Protein AF-A0A534VH77-F1 (afdb_monomer)

Secondary structure (DSSP, 8-state):
---------------------PPP----SS-------S--EE--SS-------HHHHHHHHHHSPPPGGGTTTHHHHHHHGGGTTT--GGGHHHHSEE--TT--TT-EEEEEPPTT-TT-EEEEETTT--EEEE-SSHHHHHHHH-

Nearest PDB structures (foldseek):
  7riz-assembly1_A  TM=5.922E-01  e=7.279E+00  Rhodopseudomonas palustris CGA009

Radius of gyration: 24.18 Å; Cα contacts (8 Å, |Δi|>4): 182; chains: 1; bounding box: 84×47×40 Å

Mean predicted aligned error: 11.04 Å

pLDDT: mean 82.75, std 19.78, range [36.0, 98.25]

Foldseek 3Di:
DDDDDDDDDDDPDPPPPPPDPDPDPPDQPDDDDDDWDPFDWAADLAAPDDDDDPVQVVVCVVPVDHPCRGHLLNCLNVVCVVCVVPDDPVCSVSRTPGPTQPDQRQPWDDWDQDPPANQKIWTARNRGRDTRIDHPDPVRRVVSVD

Sequence (146 aa):
MHRGRGVSFLAAAAASSALALAPAACAASFPIRAPTFGTFRSVLAQGEGQSVNAADLAAYEASGQPPNTFVSQQPLYVGIMPHASTLRPPDLKRYYKNTNFGFMPGGVGSVKSPPGRPDAQIVRDARFGMAHIYGPNRADLMYAAG

Solvent-accessible surface area (backbone atoms only — not comparable to full-atom values): 9333 Å² total; per-residue (Å²): 142,86,84,86,85,89,84,86,80,87,76,86,76,81,78,80,77,78,78,77,78,71,79,76,80,76,70,78,91,65,88,86,85,71,92,78,78,81,85,46,61,47,68,47,74,33,33,62,50,74,93,77,52,74,66,55,49,52,48,21,76,75,66,75,48,70,65,61,40,43,48,57,27,24,67,28,46,61,62,40,62,90,37,65,94,73,66,48,81,82,51,46,70,74,38,24,48,62,54,40,90,92,53,52,84,54,37,86,54,45,77,43,54,46,89,100,31,79,79,17,38,40,33,26,21,53,60,48,45,51,77,48,70,42,39,90,45,72,69,45,31,54,60,57,70,107

Structure (mmCIF, N/CA/C/O backbone):
data_AF-A0A534VH77-F1
#
_entry.id   AF-A0A534VH77-F1
#
loop_
_atom_site.group_PDB
_atom_site.id
_atom_site.type_symbol
_atom_site.label_atom_id
_atom_site.label_alt_id
_atom_site.label_comp_id
_atom_site.label_asym_id
_atom_site.label_entity_id
_atom_site.label_seq_id
_atom_site.pdbx_PDB_ins_code
_atom_site.Cartn_x
_atom_site.Cartn_y
_atom_site.Cartn_z
_atom_site.occupancy
_atom_site.B_iso_or_equiv
_atom_site.auth_seq_id
_atom_site.auth_comp_id
_atom_site.auth_asym_id
_atom_site.auth_atom_id
_atom_site.pdbx_PDB_model_num
ATOM 1 N N . MET A 1 1 ? -67.438 4.276 -23.223 1.00 44.62 1 MET A N 1
ATOM 2 C CA . MET A 1 1 ? -66.422 4.887 -24.107 1.00 44.62 1 MET A CA 1
ATOM 3 C C . MET A 1 1 ? -66.730 6.375 -24.252 1.00 44.62 1 MET A C 1
ATOM 5 O O . MET A 1 1 ? -67.639 6.701 -24.993 1.00 44.62 1 MET A O 1
ATOM 9 N N . HIS A 1 2 ? -66.048 7.263 -23.521 1.00 36.50 2 HIS A N 1
ATOM 10 C CA . HIS A 1 2 ? -65.721 8.627 -23.968 1.00 36.50 2 HIS A CA 1
ATOM 11 C C . HIS A 1 2 ? -64.748 9.283 -22.980 1.00 36.50 2 HIS A C 1
ATOM 13 O O . HIS A 1 2 ? -64.787 9.043 -21.779 1.00 36.50 2 HIS A O 1
ATOM 19 N N . ARG A 1 3 ? -63.811 10.028 -23.557 1.00 39.97 3 ARG A N 1
ATOM 20 C CA . ARG A 1 3 ? -62.565 10.543 -22.993 1.00 39.97 3 ARG A CA 1
ATOM 21 C C . ARG A 1 3 ? -62.759 11.897 -22.290 1.00 39.97 3 ARG A C 1
ATOM 23 O O . ARG A 1 3 ? -63.366 12.775 -22.886 1.00 39.97 3 ARG A O 1
ATOM 30 N N . GLY A 1 4 ? -62.043 12.108 -21.182 1.00 36.00 4 GLY A N 1
ATOM 31 C CA . GLY A 1 4 ? -60.997 13.141 -21.127 1.00 36.00 4 GLY A CA 1
ATOM 32 C C . GLY A 1 4 ? -61.234 14.437 -20.331 1.00 36.00 4 GLY A C 1
ATOM 33 O O . GLY A 1 4 ? -62.271 15.072 -20.461 1.00 36.00 4 GLY A O 1
ATOM 34 N N . ARG A 1 5 ? -60.119 14.869 -19.702 1.00 46.94 5 ARG A N 1
ATOM 35 C CA . ARG A 1 5 ? -59.715 16.222 -19.234 1.00 46.94 5 ARG A CA 1
ATOM 36 C C . ARG A 1 5 ? -60.235 16.598 -17.835 1.00 46.94 5 ARG A C 1
ATOM 38 O O . ARG A 1 5 ? -61.429 16.712 -17.645 1.00 46.94 5 ARG A O 1
ATOM 45 N N . GLY A 1 6 ? -59.431 16.777 -16.785 1.00 41.72 6 GLY A N 1
ATOM 46 C CA . GLY A 1 6 ? -58.034 17.209 -16.683 1.00 41.72 6 GLY A CA 1
ATOM 47 C C . GLY A 1 6 ? -58.002 18.646 -16.155 1.00 41.72 6 GLY A C 1
ATOM 48 O O . GLY A 1 6 ? -58.140 19.570 -16.948 1.00 41.72 6 GLY A O 1
ATOM 49 N N . VAL A 1 7 ? -57.837 18.830 -14.840 1.00 46.41 7 VAL A N 1
ATOM 50 C CA . VAL A 1 7 ? -57.496 20.128 -14.236 1.00 46.41 7 VAL A CA 1
ATOM 51 C C . VAL A 1 7 ? -56.199 19.951 -13.460 1.00 46.41 7 VAL A C 1
ATOM 53 O O . VAL A 1 7 ? -56.111 19.185 -12.503 1.00 46.41 7 VAL A O 1
ATOM 56 N N . SER A 1 8 ? -55.179 20.620 -13.976 1.00 41.16 8 SER A N 1
ATOM 57 C CA . SER A 1 8 ? -53.788 20.581 -13.558 1.00 41.16 8 SER A CA 1
ATOM 58 C C . SER A 1 8 ? -53.575 21.406 -12.288 1.00 41.16 8 SER A C 1
ATOM 60 O O . SER A 1 8 ? -53.767 22.618 -12.314 1.00 41.16 8 SER A O 1
ATOM 62 N N . PHE A 1 9 ? -53.102 20.784 -11.207 1.00 41.31 9 PHE A N 1
ATOM 63 C CA . PHE A 1 9 ? -52.394 21.506 -10.148 1.00 41.31 9 PHE A CA 1
ATOM 64 C C . PHE A 1 9 ? -50.893 21.429 -10.437 1.00 41.31 9 PHE A C 1
ATOM 66 O O . PHE A 1 9 ? -50.254 20.393 -10.269 1.00 41.31 9 PHE A O 1
ATOM 73 N N . LEU A 1 10 ? -50.349 22.541 -10.931 1.00 44.28 10 LEU A N 1
ATOM 74 C CA . LEU A 1 10 ? -48.915 22.785 -11.052 1.00 44.28 10 LEU A CA 1
ATOM 75 C C . LEU A 1 10 ? -48.317 22.920 -9.645 1.00 44.28 10 LEU A C 1
ATOM 77 O O . LEU A 1 10 ? -48.341 23.995 -9.054 1.00 44.28 10 LEU A O 1
ATOM 81 N N . ALA A 1 11 ? -47.775 21.828 -9.111 1.00 42.00 11 ALA A N 1
ATOM 82 C CA . ALA A 1 11 ? -46.854 21.873 -7.983 1.00 42.00 11 ALA A CA 1
ATOM 83 C C . ALA A 1 11 ? -45.426 21.985 -8.536 1.00 42.00 11 ALA A C 1
ATOM 85 O O . ALA A 1 11 ? -44.838 21.006 -8.995 1.00 42.00 11 ALA A O 1
ATOM 86 N N . ALA A 1 12 ? -44.886 23.203 -8.539 1.00 43.75 12 ALA A N 1
ATOM 87 C CA . ALA A 1 12 ? -43.489 23.460 -8.857 1.00 43.75 12 ALA A CA 1
ATOM 88 C C . ALA A 1 12 ? -42.605 22.950 -7.706 1.00 43.75 12 ALA A C 1
ATOM 90 O O . ALA A 1 12 ? -42.402 23.640 -6.709 1.00 43.75 12 ALA A O 1
ATOM 91 N N . ALA A 1 13 ? -42.099 21.722 -7.828 1.00 45.50 13 ALA A N 1
ATOM 92 C CA . ALA A 1 13 ? -41.077 21.192 -6.935 1.00 45.50 13 ALA A CA 1
ATOM 93 C C . ALA A 1 13 ? -39.702 21.702 -7.389 1.00 45.50 13 ALA A C 1
ATOM 95 O O . ALA A 1 13 ? -39.170 21.279 -8.416 1.00 45.50 13 ALA A O 1
ATOM 96 N N . ALA A 1 14 ? -39.140 22.640 -6.628 1.00 43.53 14 ALA A N 1
ATOM 97 C CA . ALA A 1 14 ? -37.771 23.104 -6.790 1.00 43.53 14 ALA A CA 1
ATOM 98 C C . ALA A 1 14 ? -36.798 21.953 -6.480 1.00 43.53 14 ALA A C 1
ATOM 100 O O . ALA A 1 14 ? -36.641 21.541 -5.332 1.00 43.53 14 ALA A O 1
ATOM 101 N N . ALA A 1 15 ? -36.158 21.414 -7.517 1.00 44.41 15 ALA A N 1
ATOM 102 C CA . ALA A 1 15 ? -35.098 20.428 -7.378 1.00 44.41 15 ALA A CA 1
ATOM 103 C C . ALA A 1 15 ? -33.800 21.128 -6.943 1.00 44.41 15 ALA A C 1
ATOM 105 O O . ALA A 1 15 ? -33.033 21.629 -7.767 1.00 44.41 15 ALA A O 1
ATOM 106 N N . SER A 1 16 ? -33.557 21.167 -5.633 1.00 47.12 16 SER A N 1
ATOM 107 C CA . SER A 1 16 ? -32.263 21.543 -5.060 1.00 47.12 16 SER A CA 1
ATOM 108 C C . SER A 1 16 ? -31.209 20.524 -5.489 1.00 47.12 16 SER A C 1
ATOM 110 O O . SER A 1 16 ? -31.106 19.432 -4.934 1.00 47.12 16 SER A O 1
ATOM 112 N N . SER A 1 17 ? -30.438 20.874 -6.513 1.00 49.78 17 SER A N 1
ATOM 113 C CA . SER A 1 17 ? -29.294 20.090 -6.970 1.00 49.78 17 SER A CA 1
ATOM 114 C C . SER A 1 17 ? -28.165 20.243 -5.952 1.00 49.78 17 SER A C 1
ATOM 116 O O . SER A 1 17 ? -27.449 21.242 -5.952 1.00 49.78 17 SER A O 1
ATOM 118 N N . ALA A 1 18 ? -28.025 19.274 -5.048 1.00 48.31 18 ALA A N 1
ATOM 119 C CA . ALA A 1 18 ? -26.856 19.175 -4.187 1.00 48.31 18 ALA A CA 1
ATOM 120 C C . ALA A 1 18 ? -25.643 18.820 -5.060 1.00 48.31 18 ALA A C 1
ATOM 122 O O . ALA A 1 18 ? -25.476 17.672 -5.472 1.00 48.31 18 ALA A O 1
ATOM 123 N N . LEU A 1 19 ? -24.811 19.816 -5.377 1.00 46.69 19 LEU A N 1
ATOM 124 C CA . LEU A 1 19 ? -23.478 19.578 -5.923 1.00 46.69 19 LEU A CA 1
ATOM 125 C C . LEU A 1 19 ? -22.689 18.778 -4.880 1.00 46.69 19 LEU A C 1
ATOM 127 O O . LEU A 1 19 ? -22.248 19.320 -3.867 1.00 46.69 19 LEU A O 1
ATOM 131 N N . ALA A 1 20 ? -22.519 17.482 -5.126 1.00 47.88 20 ALA A N 1
ATOM 132 C CA . ALA A 1 20 ? -21.543 16.680 -4.414 1.00 47.88 20 ALA A CA 1
ATOM 133 C C . ALA A 1 20 ? -20.153 17.244 -4.741 1.00 47.88 20 ALA A C 1
ATOM 135 O O . ALA A 1 20 ? -19.642 17.066 -5.848 1.00 47.88 20 ALA A O 1
ATOM 136 N N . LEU A 1 21 ? -19.559 17.967 -3.790 1.00 45.03 21 LEU A N 1
ATOM 137 C CA . LEU A 1 21 ? -18.142 18.309 -3.813 1.00 45.03 21 LEU A CA 1
ATOM 138 C C . LEU A 1 21 ? -17.354 16.997 -3.851 1.00 45.03 21 LEU A C 1
ATOM 140 O O . LEU A 1 21 ? -17.222 16.310 -2.838 1.00 45.03 21 LEU A O 1
ATOM 144 N N . ALA A 1 22 ? -16.859 16.628 -5.032 1.00 45.62 22 ALA A N 1
ATOM 145 C CA . ALA A 1 22 ? -15.857 15.583 -5.147 1.00 45.62 22 ALA A CA 1
ATOM 146 C C . ALA A 1 22 ? -14.642 16.005 -4.298 1.00 45.62 22 ALA A C 1
ATOM 148 O O . ALA A 1 22 ? -14.211 17.158 -4.412 1.00 45.62 22 ALA A O 1
ATOM 149 N N . PRO A 1 23 ? -14.085 15.127 -3.444 1.00 43.22 23 PRO A N 1
ATOM 150 C CA . PRO A 1 23 ? -12.868 15.444 -2.716 1.00 43.22 23 PRO A CA 1
ATOM 151 C C . PRO A 1 23 ? -11.783 15.816 -3.725 1.00 43.22 23 PRO A C 1
ATOM 153 O O . PRO A 1 23 ? -11.441 15.015 -4.597 1.00 43.22 23 PRO A O 1
ATOM 156 N N . ALA A 1 24 ? -11.260 17.039 -3.631 1.00 44.34 24 ALA A N 1
ATOM 157 C CA . ALA A 1 24 ? -10.066 17.411 -4.366 1.00 44.34 24 ALA A CA 1
ATOM 158 C C . ALA A 1 24 ? -8.968 16.416 -3.976 1.00 44.34 24 ALA A C 1
ATOM 160 O O . ALA A 1 24 ? -8.631 16.283 -2.798 1.00 44.34 24 ALA A O 1
ATOM 161 N N . ALA A 1 25 ? -8.448 15.673 -4.952 1.00 46.59 25 ALA A N 1
ATOM 162 C CA . ALA A 1 25 ? -7.299 14.817 -4.733 1.00 46.59 25 ALA A CA 1
ATOM 163 C C . ALA A 1 25 ? -6.120 15.720 -4.348 1.00 46.59 25 ALA A C 1
ATOM 165 O O . ALA A 1 25 ? -5.535 16.379 -5.207 1.00 46.59 25 ALA A O 1
ATOM 166 N N . CYS A 1 26 ? -5.794 15.793 -3.055 1.00 45.81 26 CYS A N 1
ATOM 167 C CA . CYS A 1 26 ? -4.548 16.396 -2.605 1.00 45.81 26 CYS A CA 1
ATOM 168 C C . CYS A 1 26 ? -3.407 15.601 -3.245 1.00 45.81 26 CYS A C 1
ATOM 170 O O . CYS A 1 26 ? -3.133 14.467 -2.851 1.00 45.81 26 CYS A O 1
ATOM 172 N N . ALA A 1 27 ? -2.771 16.173 -4.267 1.00 51.31 27 ALA A N 1
ATOM 173 C CA . ALA A 1 27 ? -1.494 15.673 -4.742 1.00 51.31 27 ALA A CA 1
ATOM 174 C C . ALA A 1 27 ? -0.525 15.681 -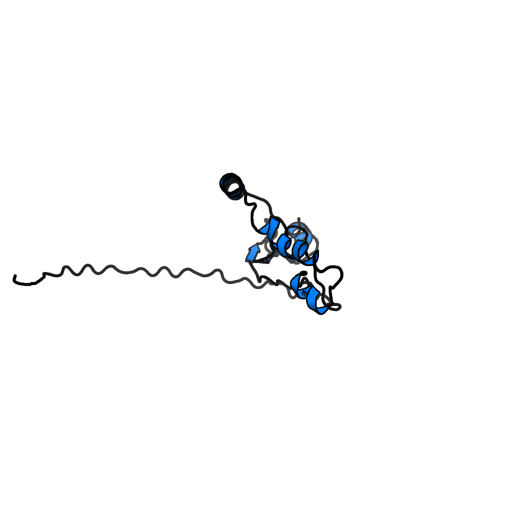3.552 1.00 51.31 27 ALA A C 1
ATOM 176 O O . ALA A 1 27 ? -0.483 16.660 -2.804 1.00 51.31 27 ALA A O 1
ATOM 177 N N . ALA A 1 28 ? 0.217 14.589 -3.357 1.00 54.16 28 ALA A N 1
ATOM 178 C CA . ALA A 1 28 ? 1.228 14.525 -2.311 1.00 54.16 28 ALA A CA 1
ATOM 179 C C . ALA A 1 28 ? 2.155 15.742 -2.447 1.00 54.16 28 ALA A C 1
ATOM 181 O O . ALA A 1 28 ? 2.724 15.976 -3.514 1.00 54.16 28 ALA A O 1
ATOM 182 N N . SER A 1 29 ? 2.284 16.540 -1.388 1.00 54.97 29 SER A N 1
ATOM 183 C CA . SER A 1 29 ? 2.967 17.844 -1.440 1.00 54.97 29 SER A CA 1
ATOM 184 C C . SER A 1 29 ? 4.493 17.736 -1.518 1.00 54.97 29 SER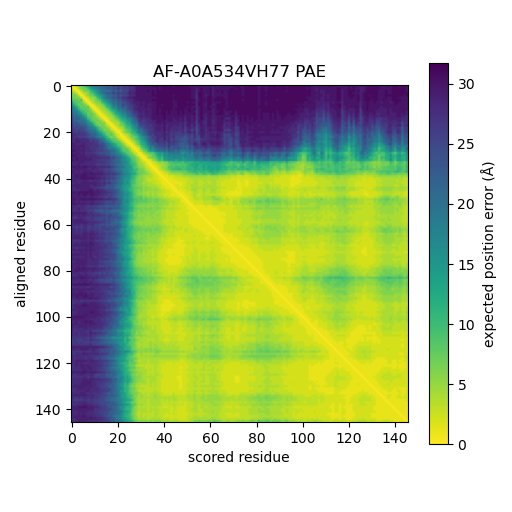 A C 1
ATOM 186 O O . SER A 1 29 ? 5.190 18.747 -1.477 1.00 54.97 29 SER A O 1
ATOM 188 N N . PHE A 1 30 ? 5.028 16.519 -1.616 1.00 59.59 30 PHE A N 1
ATOM 189 C CA . PHE A 1 30 ? 6.453 16.251 -1.522 1.00 59.59 30 PHE A CA 1
ATOM 190 C C . PHE A 1 30 ? 6.993 15.740 -2.860 1.00 59.59 30 PHE A C 1
ATOM 192 O O . PHE A 1 30 ? 6.628 14.642 -3.289 1.00 59.59 30 PHE A O 1
ATOM 199 N N . PRO A 1 31 ? 7.876 16.499 -3.536 1.00 60.97 31 PRO A N 1
ATOM 200 C CA . PRO A 1 31 ? 8.516 16.019 -4.750 1.00 60.97 31 PRO A CA 1
ATOM 201 C C . PRO A 1 31 ? 9.404 14.814 -4.421 1.00 60.97 31 PRO A C 1
ATOM 203 O O . PRO A 1 31 ? 10.367 14.910 -3.659 1.00 60.97 31 PRO A O 1
ATOM 206 N N . ILE A 1 32 ? 9.093 13.666 -5.018 1.00 67.25 32 ILE A N 1
ATOM 207 C CA . ILE A 1 32 ? 9.885 12.447 -4.862 1.00 67.25 32 ILE A CA 1
ATOM 208 C C . ILE A 1 32 ? 11.161 12.574 -5.687 1.00 67.25 32 ILE A C 1
ATOM 210 O O . ILE A 1 32 ? 11.122 12.609 -6.915 1.00 67.25 32 ILE A O 1
ATOM 214 N N . ARG A 1 33 ? 12.311 12.592 -5.013 1.00 65.44 33 ARG A N 1
ATOM 215 C CA . ARG A 1 33 ? 13.631 12.457 -5.643 1.00 65.44 33 ARG A CA 1
ATOM 216 C C . ARG A 1 33 ? 14.309 11.203 -5.110 1.00 65.44 33 ARG A C 1
ATOM 218 O O . ARG A 1 33 ? 15.218 11.283 -4.293 1.00 65.44 33 ARG A O 1
ATOM 225 N N . ALA A 1 34 ? 13.840 10.044 -5.562 1.00 75.06 34 ALA A N 1
ATOM 226 C CA . ALA A 1 34 ? 14.512 8.774 -5.320 1.00 75.06 34 ALA A CA 1
ATOM 227 C C . ALA A 1 34 ? 15.186 8.306 -6.621 1.00 75.06 34 ALA A C 1
ATOM 229 O O . ALA A 1 34 ? 14.520 8.271 -7.662 1.00 75.06 34 ALA A O 1
ATOM 230 N N . PRO A 1 35 ? 16.486 7.952 -6.607 1.00 77.62 35 PRO A N 1
ATOM 231 C CA . PRO A 1 35 ? 17.098 7.314 -7.763 1.00 77.62 35 PRO A CA 1
ATOM 232 C C . PRO A 1 35 ? 16.369 5.997 -8.039 1.00 77.62 35 PRO A C 1
ATOM 234 O O . PRO A 1 35 ? 16.119 5.205 -7.132 1.00 77.62 35 PRO A O 1
ATOM 237 N N . THR A 1 36 ? 15.999 5.779 -9.298 1.00 76.12 36 THR A N 1
ATOM 238 C CA . THR A 1 36 ? 15.319 4.554 -9.724 1.00 76.12 36 THR A CA 1
ATOM 239 C C . THR A 1 36 ? 16.302 3.706 -10.520 1.00 76.12 36 THR A C 1
ATOM 241 O O . THR A 1 36 ? 16.855 4.174 -11.513 1.00 76.12 36 THR A O 1
ATOM 244 N N . PHE A 1 37 ? 16.519 2.461 -10.095 1.00 79.81 37 PHE A N 1
ATOM 245 C CA . PHE A 1 37 ? 17.394 1.509 -10.778 1.00 79.81 37 PHE A CA 1
ATOM 246 C C . PHE A 1 37 ? 16.549 0.390 -11.383 1.00 79.81 37 PHE A C 1
ATOM 248 O O . PHE A 1 37 ? 16.062 -0.490 -10.675 1.00 79.81 37 PHE A O 1
ATOM 255 N N . GLY A 1 38 ? 16.353 0.434 -12.700 1.00 83.75 38 GLY A N 1
ATOM 256 C CA . GLY A 1 38 ? 15.487 -0.521 -13.387 1.00 83.75 38 GLY A CA 1
ATOM 257 C C . GLY A 1 38 ? 14.027 -0.438 -12.928 1.00 83.75 38 GLY A C 1
ATOM 258 O O . GLY A 1 38 ? 13.559 0.593 -12.451 1.00 83.75 38 GLY A O 1
ATOM 259 N N . THR A 1 39 ? 13.279 -1.525 -13.121 1.00 84.56 39 THR A N 1
ATOM 260 C CA . THR A 1 39 ? 11.893 -1.633 -12.641 1.00 84.56 39 THR A CA 1
ATOM 261 C C . THR A 1 39 ? 11.847 -2.541 -11.422 1.00 84.56 39 THR A C 1
ATOM 263 O O . THR A 1 39 ? 12.254 -3.697 -11.507 1.00 84.56 39 THR A O 1
ATOM 266 N N . PHE A 1 40 ? 11.283 -2.048 -10.324 1.00 89.38 40 PHE A N 1
ATOM 267 C CA . PHE A 1 40 ? 10.978 -2.835 -9.141 1.00 89.38 40 PHE A CA 1
ATOM 268 C C . PHE A 1 40 ? 9.512 -3.273 -9.153 1.00 89.38 40 PHE A C 1
ATOM 270 O O . PHE A 1 40 ? 8.592 -2.483 -9.393 1.00 89.38 40 PHE A O 1
ATOM 277 N N . ARG A 1 41 ? 9.288 -4.565 -8.916 1.00 92.56 41 ARG A N 1
ATOM 278 C CA . ARG A 1 41 ? 7.954 -5.160 -8.865 1.00 92.56 41 ARG A CA 1
ATOM 279 C C . ARG A 1 41 ? 7.861 -6.088 -7.672 1.00 92.56 41 ARG A C 1
ATOM 281 O O . ARG A 1 41 ? 8.807 -6.816 -7.387 1.00 92.56 41 ARG A O 1
ATOM 288 N N . SER A 1 42 ? 6.713 -6.093 -7.011 1.00 94.50 42 SER A N 1
ATOM 289 C CA . SER A 1 42 ? 6.491 -6.947 -5.850 1.00 94.50 42 SER A CA 1
ATOM 290 C C . SER A 1 42 ? 5.057 -7.452 -5.783 1.00 94.50 42 SER A C 1
ATOM 292 O O . SER A 1 42 ? 4.155 -6.970 -6.467 1.00 94.50 42 SER A O 1
ATOM 294 N N . VAL A 1 43 ? 4.838 -8.435 -4.927 1.00 95.62 43 VAL A N 1
ATOM 295 C CA . VAL A 1 43 ? 3.520 -8.927 -4.541 1.00 95.62 43 VAL A CA 1
ATOM 296 C C . VAL A 1 43 ? 3.636 -9.398 -3.095 1.00 95.62 43 VAL A C 1
ATOM 298 O O . VAL A 1 43 ? 4.635 -10.016 -2.730 1.00 95.62 43 VAL A O 1
ATOM 301 N N . LEU A 1 44 ? 2.658 -9.059 -2.265 1.00 95.62 44 LEU A N 1
ATOM 302 C CA . LEU A 1 44 ? 2.489 -9.661 -0.948 1.00 95.62 44 LEU A CA 1
ATOM 303 C C . LEU A 1 44 ? 1.544 -10.847 -1.103 1.00 95.62 44 LEU A C 1
ATOM 305 O O . LEU A 1 44 ? 0.568 -10.751 -1.840 1.00 95.62 44 LEU A O 1
ATOM 309 N N . ALA A 1 45 ? 1.823 -11.956 -0.418 1.00 94.50 45 ALA A N 1
ATOM 310 C CA . ALA A 1 45 ? 1.057 -13.190 -0.599 1.00 94.50 45 ALA A CA 1
ATOM 311 C C . ALA A 1 45 ? -0.452 -13.030 -0.336 1.00 94.50 45 ALA A C 1
ATOM 313 O O . ALA A 1 45 ? -1.253 -13.770 -0.898 1.00 94.50 45 ALA A O 1
ATOM 314 N N . GLN A 1 46 ? -0.823 -12.058 0.501 1.00 95.25 46 GLN A N 1
ATOM 315 C CA . GLN A 1 46 ? -2.201 -11.736 0.862 1.00 95.25 46 GLN A CA 1
ATOM 316 C C . GLN A 1 46 ? -2.563 -10.320 0.392 1.00 95.25 46 GLN A C 1
ATOM 318 O O . GLN A 1 46 ? -3.005 -10.118 -0.735 1.00 95.25 46 GLN A O 1
ATOM 323 N N . GLY A 1 47 ? -2.316 -9.315 1.218 1.00 95.19 47 GLY A N 1
ATOM 324 C CA . GLY A 1 47 ? -2.546 -7.905 0.936 1.00 95.19 47 GLY A CA 1
ATOM 325 C C . GLY A 1 47 ? -1.768 -7.059 1.936 1.00 95.19 47 GLY A C 1
ATOM 326 O O . GLY A 1 47 ? -1.083 -7.603 2.799 1.00 95.19 47 GLY A O 1
ATOM 327 N N . GLU A 1 48 ? -1.844 -5.735 1.819 1.00 95.19 48 GLU A N 1
ATOM 328 C CA . GLU A 1 48 ? -1.122 -4.836 2.736 1.00 95.19 48 GLU A CA 1
ATOM 329 C C . GLU A 1 48 ? -1.706 -4.878 4.156 1.00 95.19 48 GLU A C 1
ATOM 331 O O . GLU A 1 48 ? -0.991 -4.618 5.119 1.00 95.19 48 GLU A O 1
ATOM 336 N N . GLY A 1 49 ? -2.995 -5.223 4.289 1.00 92.56 49 GLY A N 1
ATOM 337 C CA . GLY A 1 49 ? -3.711 -5.201 5.563 1.00 92.56 49 GLY A CA 1
ATOM 338 C C . GLY A 1 49 ? -3.875 -3.784 6.129 1.00 92.56 49 GLY A C 1
ATOM 339 O O . GLY A 1 49 ? -3.139 -2.851 5.799 1.00 92.56 49 GLY A O 1
ATOM 340 N N . GLN A 1 50 ? -4.890 -3.593 6.971 1.00 88.06 50 GLN A N 1
ATOM 341 C CA . GLN A 1 50 ? -5.123 -2.349 7.716 1.00 88.06 50 GLN A CA 1
ATOM 342 C C . GLN A 1 50 ? -5.811 -2.657 9.046 1.00 88.06 50 GLN A C 1
ATOM 344 O O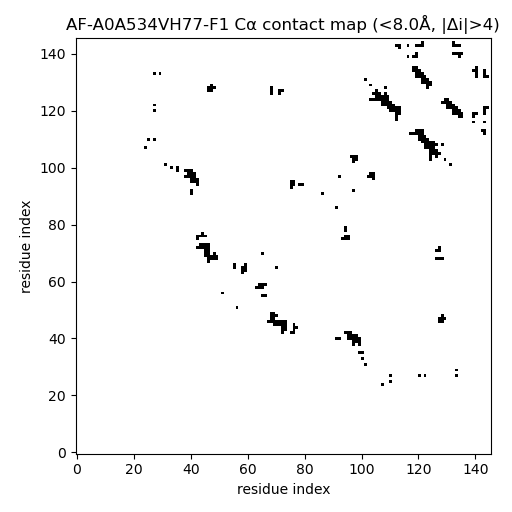 . GLN A 1 50 ? -6.361 -3.737 9.221 1.00 88.06 50 GLN A O 1
ATOM 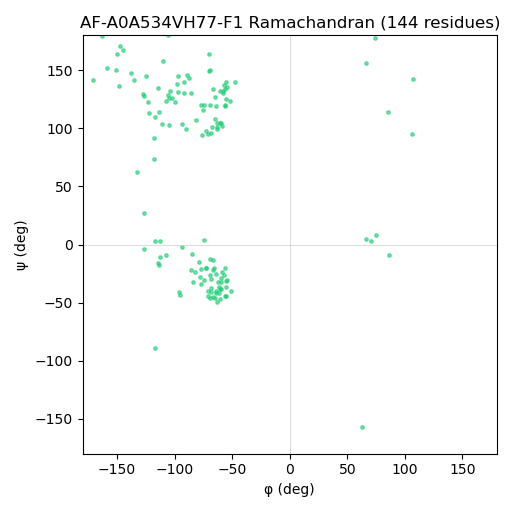349 N N . SER A 1 51 ? -5.806 -1.715 9.987 1.00 89.19 51 SER A N 1
ATOM 350 C CA . SER A 1 51 ? -6.639 -1.835 11.185 1.00 89.19 51 SER A CA 1
ATOM 351 C C . SER A 1 51 ? -8.111 -1.992 10.797 1.00 89.19 51 SER A C 1
ATOM 353 O O . SER A 1 51 ? -8.594 -1.287 9.912 1.00 89.19 51 SER A O 1
ATOM 355 N N . VAL A 1 52 ? -8.807 -2.899 11.479 1.00 93.62 52 VAL A N 1
ATOM 356 C CA . VAL A 1 52 ? -10.248 -3.125 11.324 1.00 93.62 52 VAL A CA 1
ATOM 357 C C . VAL A 1 52 ? -11.016 -2.376 12.405 1.00 93.62 52 VAL A C 1
ATOM 359 O O . VAL A 1 52 ? -10.545 -2.249 13.537 1.00 93.62 52 VAL A O 1
ATOM 362 N N . ASN A 1 53 ? -12.196 -1.871 12.062 1.00 94.62 53 ASN A N 1
ATOM 363 C CA . ASN A 1 53 ? -13.139 -1.302 13.022 1.00 94.62 53 ASN A CA 1
ATOM 364 C C . ASN A 1 53 ? -14.336 -2.251 13.258 1.00 94.62 53 ASN A C 1
ATOM 366 O O . ASN A 1 53 ? -14.421 -3.332 12.678 1.00 94.62 53 ASN A O 1
ATOM 370 N N . ALA A 1 54 ? -15.274 -1.849 14.120 1.00 97.31 54 ALA A N 1
ATOM 371 C CA . ALA A 1 54 ? -16.448 -2.664 14.442 1.00 97.31 54 ALA A CA 1
ATOM 372 C C . ALA A 1 54 ? -17.363 -2.934 13.230 1.00 97.31 54 ALA A C 1
ATOM 374 O O . ALA A 1 54 ? -17.969 -3.999 13.152 1.00 97.31 54 ALA A O 1
ATOM 375 N N . ALA A 1 55 ? -17.449 -2.001 12.276 1.00 96.38 55 ALA A N 1
ATOM 376 C CA . ALA A 1 55 ? -18.214 -2.204 11.049 1.00 96.38 55 ALA A CA 1
ATOM 377 C C . ALA A 1 55 ? -17.529 -3.217 10.119 1.00 96.38 55 ALA A C 1
ATOM 379 O O . ALA A 1 55 ? -18.210 -4.073 9.559 1.00 96.38 55 ALA A O 1
ATOM 380 N N . ASP A 1 56 ? -16.197 -3.172 10.006 1.00 95.81 56 ASP A N 1
ATOM 381 C CA . ASP A 1 56 ? -15.426 -4.167 9.248 1.00 95.81 56 ASP A CA 1
ATOM 382 C C . ASP A 1 56 ? -15.596 -5.572 9.846 1.00 95.81 56 ASP A C 1
ATOM 384 O O . ASP A 1 56 ? -15.789 -6.541 9.112 1.00 95.81 56 ASP A O 1
ATOM 388 N N . LEU A 1 57 ? -15.573 -5.681 11.181 1.00 96.19 57 LEU A N 1
ATOM 389 C CA . LEU A 1 57 ? -15.808 -6.944 11.882 1.00 96.19 57 LEU A CA 1
ATOM 390 C C . LEU A 1 57 ? -17.224 -7.474 11.633 1.00 96.19 57 LEU A C 1
ATOM 392 O O . LEU A 1 57 ? -17.375 -8.627 11.243 1.00 96.19 57 LEU A O 1
ATOM 396 N N . ALA A 1 58 ? -18.253 -6.640 11.795 1.00 97.81 58 ALA A N 1
ATOM 397 C CA . ALA A 1 58 ? -19.635 -7.047 11.546 1.00 97.81 58 ALA A CA 1
ATOM 398 C C . ALA A 1 58 ? -19.849 -7.493 10.086 1.00 97.81 58 ALA A C 1
ATOM 400 O O . ALA A 1 58 ? -20.551 -8.470 9.823 1.00 97.81 58 ALA A O 1
ATOM 401 N N . ALA A 1 59 ? -19.210 -6.815 9.124 1.00 97.31 59 ALA A N 1
ATOM 402 C CA . ALA A 1 59 ? -19.241 -7.216 7.720 1.00 97.31 59 ALA A CA 1
ATOM 403 C C . ALA A 1 59 ? -18.574 -8.584 7.496 1.00 97.31 59 ALA A C 1
ATOM 405 O O . ALA A 1 59 ? -19.098 -9.402 6.733 1.00 97.31 59 ALA A O 1
ATOM 406 N N . TYR A 1 60 ? -17.458 -8.858 8.177 1.00 97.38 60 TYR A N 1
ATOM 407 C CA . TYR A 1 60 ? -16.815 -10.170 8.151 1.00 97.38 60 TYR A CA 1
ATOM 408 C C . TYR A 1 60 ? -17.702 -11.255 8.772 1.00 97.38 60 TYR A C 1
ATOM 410 O O . TYR A 1 60 ? -17.883 -12.300 8.161 1.00 97.38 60 TYR A O 1
ATOM 418 N N . GLU A 1 61 ? -18.311 -11.015 9.934 1.00 98.00 61 GLU A N 1
ATOM 419 C CA . GLU A 1 61 ? -19.209 -11.985 10.580 1.00 98.00 61 GLU A CA 1
ATOM 420 C C . GLU A 1 61 ? -20.429 -12.319 9.710 1.00 98.00 61 GLU A C 1
ATOM 422 O O . GLU A 1 61 ? -20.860 -13.470 9.660 1.00 98.00 61 GLU A O 1
ATOM 427 N N . ALA A 1 62 ? -20.957 -11.334 8.979 1.00 98.25 62 ALA A N 1
ATOM 428 C CA . ALA A 1 62 ? -22.104 -11.526 8.098 1.00 98.25 62 ALA A CA 1
ATOM 429 C C . ALA A 1 62 ? -21.761 -12.232 6.774 1.00 98.25 62 ALA A C 1
ATOM 431 O O . ALA A 1 62 ? -22.598 -12.950 6.229 1.00 98.25 62 ALA A O 1
ATOM 432 N N . SER A 1 63 ? -20.565 -12.004 6.221 1.00 97.81 63 SER A N 1
ATOM 433 C CA . SER A 1 63 ? -20.206 -12.451 4.862 1.00 97.81 63 SER A CA 1
ATOM 434 C C . SER A 1 63 ? -19.116 -13.524 4.798 1.00 97.81 63 SER A C 1
ATOM 436 O O . SER A 1 63 ? -18.929 -14.152 3.756 1.00 97.81 63 SER A O 1
ATOM 438 N N . GLY A 1 64 ? -18.351 -13.702 5.874 1.00 97.00 64 GLY A N 1
ATOM 439 C CA . GLY A 1 64 ? -17.108 -14.471 5.903 1.00 97.00 64 GLY A CA 1
ATOM 440 C C . GLY A 1 64 ? -15.967 -13.863 5.077 1.00 97.00 64 GLY A C 1
ATOM 441 O O . GLY A 1 64 ? -14.921 -14.494 4.944 1.00 97.00 64 GLY A O 1
ATOM 442 N N . GLN A 1 65 ? -16.147 -12.672 4.492 1.00 95.94 65 GLN A N 1
ATOM 443 C CA . GLN A 1 65 ? -15.147 -12.032 3.638 1.00 95.94 65 GLN A CA 1
ATOM 444 C C . GLN A 1 65 ? -14.377 -10.963 4.417 1.00 95.94 65 GLN A C 1
ATOM 446 O O . GLN A 1 65 ? -14.993 -10.038 4.953 1.00 95.94 65 GLN A O 1
ATOM 451 N N . PRO A 1 66 ? -13.037 -11.055 4.507 1.00 94.50 66 PRO A N 1
ATOM 452 C CA . PRO A 1 66 ? -12.244 -10.017 5.152 1.00 94.50 66 PRO A CA 1
ATOM 453 C C . PRO A 1 66 ? -12.244 -8.740 4.298 1.00 94.50 66 PRO A C 1
ATOM 455 O O . PRO A 1 66 ? -12.534 -8.794 3.096 1.00 94.50 66 PRO A O 1
ATOM 458 N N . PRO A 1 67 ? -11.857 -7.583 4.863 1.00 93.56 67 PRO A N 1
ATOM 459 C CA . PRO A 1 67 ? -11.699 -6.373 4.069 1.00 93.56 67 PRO A CA 1
ATOM 460 C C . PRO A 1 67 ? -10.732 -6.604 2.902 1.00 93.56 67 PRO A C 1
ATOM 462 O O . PRO A 1 67 ? -9.685 -7.236 3.054 1.00 93.56 67 PRO A O 1
ATOM 465 N N . ASN A 1 68 ? -11.054 -6.049 1.730 1.00 92.62 68 ASN A N 1
ATOM 466 C CA . ASN A 1 68 ? -10.297 -6.290 0.495 1.00 92.62 68 ASN A CA 1
ATOM 467 C C . ASN A 1 68 ? -8.791 -5.981 0.632 1.00 92.62 68 ASN A C 1
ATOM 469 O O . ASN A 1 68 ? -7.955 -6.632 0.009 1.00 92.62 68 ASN A O 1
ATOM 473 N N . THR A 1 69 ? -8.414 -5.024 1.482 1.00 92.38 69 THR A N 1
ATOM 474 C CA . THR A 1 69 ? -7.010 -4.669 1.749 1.00 92.38 69 THR A CA 1
ATOM 475 C C . THR A 1 69 ? -6.171 -5.836 2.279 1.00 92.38 69 THR A C 1
ATOM 477 O O . THR A 1 69 ? -4.960 -5.841 2.063 1.00 92.38 69 THR A O 1
ATOM 480 N N . PHE A 1 70 ? -6.789 -6.846 2.897 1.00 95.19 70 PHE A N 1
ATOM 481 C CA . PHE A 1 70 ? -6.119 -8.045 3.404 1.00 95.19 70 PHE A CA 1
ATOM 482 C C . PHE A 1 70 ? -5.865 -9.108 2.336 1.00 95.19 70 PHE A C 1
ATOM 484 O O . PHE A 1 70 ? -4.959 -9.909 2.513 1.00 95.19 70 PHE A O 1
ATOM 491 N N . VAL A 1 71 ? -6.622 -9.122 1.235 1.00 95.88 71 VAL A N 1
ATOM 492 C CA . VAL A 1 71 ? -6.592 -10.216 0.237 1.00 95.88 71 VAL A CA 1
ATOM 493 C C . VAL A 1 71 ? -6.347 -9.743 -1.200 1.00 95.88 71 VAL A C 1
ATOM 495 O O . VAL A 1 71 ? -6.197 -10.551 -2.112 1.00 95.88 71 VAL A O 1
ATOM 498 N N . SER A 1 72 ? -6.268 -8.428 -1.421 1.00 95.62 72 SER A N 1
ATOM 499 C CA . SER A 1 72 ? -6.202 -7.789 -2.748 1.00 95.62 72 SER A CA 1
ATOM 500 C C . SER A 1 72 ? -5.059 -8.250 -3.661 1.00 95.62 72 SER A C 1
ATOM 502 O O . SER A 1 72 ? -5.124 -8.048 -4.876 1.00 95.62 72 SER A O 1
ATOM 504 N N . GLN A 1 73 ? -4.000 -8.844 -3.110 1.00 97.19 73 GLN A N 1
ATOM 505 C CA . GLN A 1 73 ? -2.835 -9.311 -3.860 1.00 97.19 73 GLN A CA 1
ATOM 506 C C . GLN A 1 73 ? -2.766 -10.837 -3.964 1.00 97.19 73 GLN A C 1
ATOM 508 O O . GLN A 1 73 ? -1.989 -11.352 -4.769 1.00 97.19 73 GLN A O 1
ATOM 513 N N . GLN A 1 74 ? -3.623 -11.563 -3.245 1.00 96.69 74 GLN A N 1
ATOM 514 C CA . GLN A 1 74 ? -3.659 -13.019 -3.268 1.00 96.69 74 GLN A CA 1
ATOM 515 C C . GLN A 1 74 ? -3.835 -13.577 -4.689 1.00 96.69 74 GLN A C 1
ATOM 517 O O . GLN A 1 74 ? -3.054 -14.459 -5.047 1.00 96.69 74 GLN A O 1
ATOM 522 N N . PRO A 1 75 ? -4.730 -13.046 -5.558 1.00 95.75 75 PRO A N 1
ATOM 523 C CA . PRO A 1 75 ? -4.854 -13.537 -6.934 1.00 95.75 75 PRO A CA 1
ATOM 524 C C . PRO A 1 75 ? -3.562 -13.408 -7.752 1.00 95.75 75 PRO A C 1
ATOM 526 O O . PRO A 1 75 ? -3.283 -14.245 -8.607 1.00 95.75 75 PRO A O 1
ATOM 529 N N . LEU A 1 76 ? -2.754 -12.378 -7.480 1.00 96.12 76 LEU A N 1
ATOM 530 C CA . LEU A 1 76 ? -1.462 -12.181 -8.135 1.00 96.12 76 LEU A CA 1
ATOM 531 C C . LEU A 1 76 ? -0.439 -13.223 -7.656 1.00 96.12 76 LEU A C 1
ATOM 533 O O . LEU A 1 76 ? 0.267 -13.812 -8.474 1.00 96.12 76 LEU A O 1
ATOM 537 N N . TYR A 1 77 ? -0.395 -13.472 -6.344 1.00 96.06 77 TYR A N 1
ATOM 538 C CA . TYR A 1 77 ? 0.534 -14.417 -5.723 1.00 96.06 77 TYR A CA 1
ATOM 539 C C . TYR A 1 77 ? 0.226 -15.878 -6.072 1.00 96.06 77 TYR A C 1
ATOM 541 O O . TYR A 1 77 ? 1.126 -16.628 -6.435 1.00 96.06 77 TYR A O 1
ATOM 549 N N . VAL A 1 78 ? -1.038 -16.301 -6.006 1.00 96.81 78 VAL A N 1
ATOM 550 C CA . VAL A 1 78 ? -1.405 -17.680 -6.375 1.00 96.81 78 VAL A CA 1
ATOM 551 C C . VAL A 1 78 ? -1.379 -17.876 -7.889 1.00 96.81 78 VAL A C 1
ATOM 553 O O . VAL A 1 78 ? -1.047 -18.958 -8.367 1.00 96.81 78 VAL A O 1
ATOM 556 N N . GLY A 1 79 ? -1.665 -16.817 -8.654 1.00 95.31 79 GLY A N 1
ATOM 557 C CA . GLY A 1 79 ? -1.715 -16.854 -10.112 1.00 95.31 79 GLY A CA 1
ATOM 558 C C . GLY A 1 79 ? -0.375 -17.166 -10.773 1.00 95.31 79 GLY A C 1
ATOM 559 O O . GLY A 1 79 ? -0.370 -17.716 -11.866 1.00 95.31 79 GLY A O 1
ATOM 560 N N . ILE A 1 80 ? 0.763 -16.873 -10.130 1.00 95.00 80 ILE A N 1
ATOM 561 C CA . ILE A 1 80 ? 2.083 -17.204 -10.690 1.00 95.00 80 ILE A CA 1
ATOM 562 C C . ILE A 1 80 ? 2.455 -18.682 -10.531 1.00 95.00 80 ILE A C 1
ATOM 564 O O . ILE A 1 80 ? 3.208 -19.205 -11.353 1.00 95.00 80 ILE A O 1
ATOM 568 N N . MET A 1 81 ? 1.935 -19.372 -9.508 1.00 93.69 81 MET A N 1
ATOM 569 C CA . MET A 1 81 ? 2.376 -20.728 -9.152 1.00 93.69 81 MET A CA 1
ATOM 570 C C . MET A 1 81 ? 2.261 -21.734 -10.312 1.00 93.69 81 MET A C 1
ATOM 572 O O . MET A 1 81 ? 3.240 -22.439 -10.562 1.00 93.69 81 MET A O 1
ATOM 576 N N . PRO A 1 82 ? 1.158 -21.774 -11.091 1.00 95.00 82 PRO A N 1
ATOM 577 C CA . PRO A 1 82 ? 1.029 -22.693 -12.226 1.00 95.00 82 PRO A CA 1
ATOM 578 C C . PRO A 1 82 ? 1.992 -22.397 -13.385 1.00 95.00 82 PRO A C 1
ATOM 580 O O . PRO A 1 82 ? 2.147 -23.217 -14.285 1.00 95.00 82 PRO A O 1
ATOM 583 N N . HIS A 1 83 ? 2.625 -21.222 -13.388 1.00 94.19 83 HIS A N 1
ATOM 584 C CA . HIS A 1 83 ? 3.467 -20.734 -14.478 1.00 94.19 83 HIS A CA 1
ATOM 585 C C . HIS A 1 83 ? 4.944 -20.630 -14.101 1.00 94.19 83 HIS A C 1
ATOM 587 O O . HIS A 1 83 ? 5.740 -20.188 -14.931 1.00 94.19 83 HIS A O 1
ATOM 593 N N . ALA A 1 84 ? 5.324 -21.044 -12.887 1.00 89.75 84 ALA A N 1
ATOM 594 C CA . ALA A 1 84 ? 6.671 -20.867 -12.350 1.00 89.75 84 ALA A CA 1
ATOM 595 C C . ALA A 1 84 ? 7.768 -21.465 -13.253 1.00 89.75 84 ALA A C 1
ATOM 597 O O . ALA A 1 84 ? 8.820 -20.855 -13.417 1.00 89.75 84 ALA A O 1
ATOM 598 N N . SER A 1 85 ? 7.508 -22.608 -13.897 1.00 95.06 85 SER A N 1
ATOM 599 C CA . SER A 1 85 ? 8.455 -23.274 -14.809 1.00 95.06 85 SER A CA 1
ATOM 600 C C . SER A 1 85 ? 8.529 -22.656 -16.211 1.00 95.06 85 SER A C 1
ATOM 602 O O . SER A 1 85 ? 9.467 -22.931 -16.954 1.00 95.06 85 SER A O 1
ATOM 604 N N . THR A 1 86 ? 7.556 -21.821 -16.588 1.00 95.56 86 THR A N 1
ATOM 605 C CA . THR A 1 86 ? 7.442 -21.219 -17.932 1.00 95.56 86 THR A CA 1
ATOM 606 C C . THR A 1 86 ? 7.549 -19.695 -17.928 1.00 95.56 86 THR A C 1
ATOM 608 O O . THR A 1 86 ? 7.370 -19.062 -18.968 1.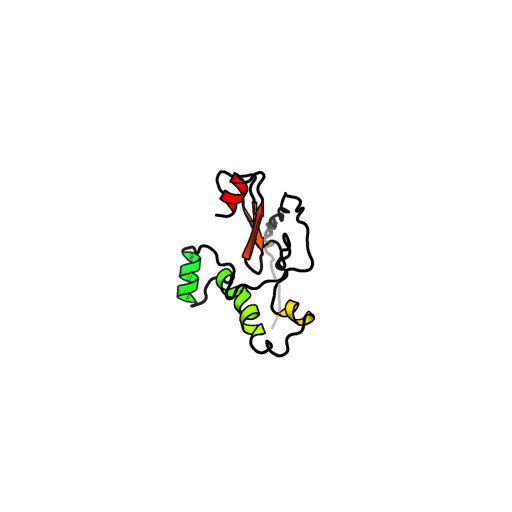00 95.56 86 THR A O 1
ATOM 611 N N . LEU A 1 87 ? 7.798 -19.099 -16.760 1.00 94.88 87 LEU A N 1
ATOM 612 C CA . LEU A 1 87 ? 7.747 -17.661 -16.536 1.00 94.88 87 LEU A CA 1
ATOM 613 C C . LEU A 1 87 ? 8.834 -16.933 -17.338 1.00 94.88 87 LEU A C 1
ATOM 615 O O . LEU A 1 87 ? 10.020 -17.241 -17.219 1.00 94.88 87 LEU A O 1
ATOM 619 N N . ARG A 1 88 ? 8.444 -15.925 -18.125 1.00 94.50 88 ARG A N 1
ATOM 620 C CA . ARG A 1 88 ? 9.378 -15.058 -18.858 1.00 94.50 88 ARG A CA 1
ATOM 621 C C . ARG A 1 88 ? 9.383 -13.650 -18.261 1.00 94.50 88 ARG A C 1
ATOM 623 O O . ARG A 1 88 ? 8.387 -13.235 -17.665 1.00 94.50 88 ARG A O 1
ATOM 630 N N . PRO A 1 89 ? 10.446 -12.849 -18.468 1.00 91.88 89 PRO A N 1
ATOM 631 C CA . PRO A 1 89 ? 10.503 -11.484 -17.938 1.00 91.88 89 PRO A CA 1
ATOM 632 C C . PRO A 1 89 ? 9.265 -10.614 -18.252 1.00 91.88 89 PRO A C 1
ATOM 634 O O . PRO A 1 89 ? 8.791 -9.916 -17.353 1.00 91.88 89 PRO A O 1
ATOM 637 N N . PRO A 1 90 ? 8.658 -10.672 -19.460 1.00 91.81 90 PRO A N 1
ATOM 638 C CA . PRO A 1 90 ? 7.439 -9.91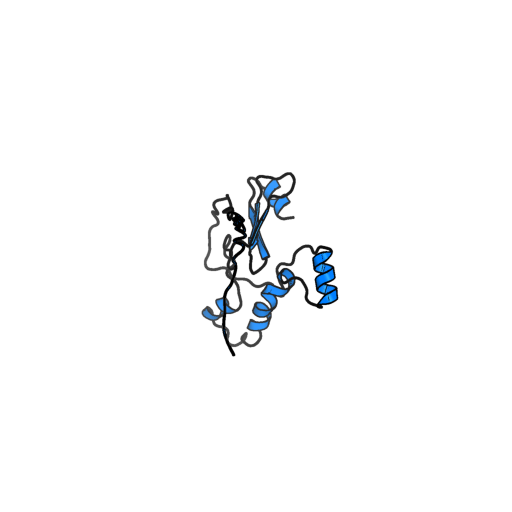6 -19.750 1.00 91.81 90 PRO A CA 1
ATOM 639 C C . PRO A 1 90 ? 6.199 -10.368 -18.966 1.00 91.81 90 PRO A C 1
ATOM 641 O O . PRO A 1 90 ? 5.269 -9.572 -18.831 1.00 91.81 90 PRO A O 1
ATOM 644 N N . ASP A 1 91 ? 6.165 -11.604 -18.457 1.00 93.06 91 ASP A N 1
ATOM 645 C CA . ASP A 1 91 ? 5.038 -12.152 -17.691 1.00 93.06 91 ASP A CA 1
ATOM 646 C C . ASP A 1 91 ? 5.010 -11.626 -16.255 1.00 93.06 91 ASP A C 1
ATOM 648 O O . ASP A 1 91 ? 3.946 -11.576 -15.640 1.00 93.06 91 ASP A O 1
ATOM 652 N N . LEU A 1 92 ? 6.144 -11.138 -15.737 1.00 91.81 92 LEU A N 1
ATOM 653 C CA . LEU A 1 92 ? 6.239 -10.587 -14.383 1.00 91.81 92 LEU A CA 1
ATOM 654 C C . LEU A 1 92 ? 5.233 -9.458 -14.142 1.00 91.81 92 LEU A C 1
ATOM 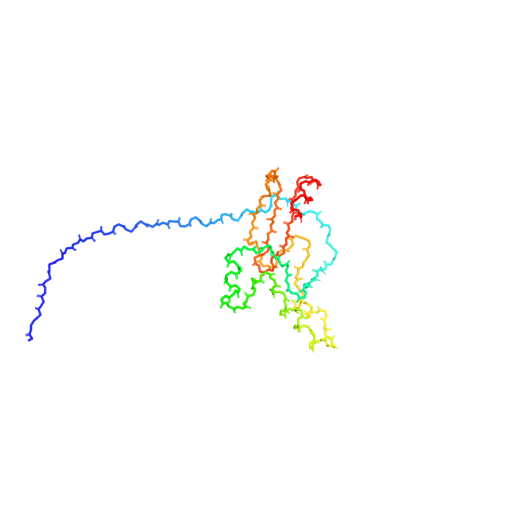656 O O . LEU A 1 92 ? 4.726 -9.315 -13.037 1.00 91.81 92 LEU A O 1
ATOM 660 N N . LYS A 1 93 ? 4.876 -8.679 -15.172 1.00 93.50 93 LYS A N 1
ATOM 661 C CA . LYS A 1 93 ? 3.885 -7.597 -15.040 1.00 93.50 93 LYS A CA 1
ATOM 662 C C . LYS A 1 93 ? 2.447 -8.075 -14.816 1.00 93.50 93 LYS A C 1
ATOM 664 O O . LYS A 1 93 ? 1.601 -7.248 -14.494 1.00 93.50 93 LYS A O 1
ATOM 669 N N . ARG A 1 94 ? 2.172 -9.369 -15.011 1.00 94.44 94 ARG A N 1
ATOM 670 C CA . ARG A 1 94 ? 0.865 -9.989 -14.747 1.00 94.44 94 ARG A CA 1
ATOM 671 C C . ARG A 1 94 ? 0.707 -10.383 -13.280 1.00 94.44 94 ARG A C 1
ATOM 673 O O . ARG A 1 94 ? -0.401 -10.304 -12.768 1.00 94.44 94 ARG A O 1
ATOM 680 N N . TYR A 1 95 ? 1.805 -10.760 -12.622 1.00 95.50 95 TYR A N 1
ATOM 681 C CA . TYR A 1 95 ? 1.796 -11.317 -11.262 1.00 95.50 95 TYR A CA 1
ATOM 682 C C . TYR A 1 95 ? 2.475 -10.425 -10.214 1.00 95.50 95 TYR A C 1
ATOM 684 O O . TYR A 1 95 ? 2.262 -10.601 -9.021 1.00 95.50 95 TYR A O 1
ATOM 692 N N . TYR A 1 96 ? 3.270 -9.441 -10.634 1.00 95.31 96 TYR A N 1
ATOM 693 C CA . TYR A 1 96 ? 3.926 -8.489 -9.742 1.00 95.31 96 TYR A CA 1
ATOM 694 C C . TYR A 1 96 ? 3.548 -7.060 -10.124 1.00 95.31 96 TYR A C 1
ATOM 696 O O . TYR A 1 96 ? 3.782 -6.593 -11.252 1.00 95.31 96 TYR A O 1
ATOM 704 N N . LYS A 1 97 ? 2.977 -6.343 -9.154 1.00 94.69 97 LYS A N 1
ATOM 705 C CA . LYS A 1 97 ? 2.574 -4.945 -9.315 1.00 94.69 97 LYS A CA 1
ATOM 706 C C . LYS A 1 97 ? 3.814 -4.054 -9.420 1.00 94.69 97 LYS A C 1
ATOM 708 O O . LYS A 1 97 ? 4.864 -4.385 -8.874 1.00 94.69 97 LYS A O 1
ATOM 713 N N . ASN A 1 98 ? 3.711 -2.946 -10.157 1.00 91.88 98 ASN A N 1
ATOM 714 C CA . ASN A 1 98 ? 4.788 -1.955 -10.194 1.00 91.88 98 ASN A CA 1
ATOM 715 C C . ASN A 1 98 ? 4.863 -1.273 -8.827 1.00 91.88 98 ASN A C 1
ATOM 717 O O . ASN A 1 98 ? 3.883 -0.668 -8.400 1.00 91.88 98 ASN A O 1
ATOM 721 N N . THR A 1 99 ? 6.011 -1.391 -8.172 1.00 90.38 99 THR A N 1
ATOM 722 C CA . THR A 1 99 ? 6.267 -0.825 -6.845 1.00 90.38 99 THR A CA 1
ATOM 723 C C . THR A 1 99 ? 7.521 0.032 -6.845 1.00 90.38 99 THR A C 1
ATOM 725 O O . THR A 1 99 ? 8.179 0.167 -5.815 1.00 90.38 99 THR A O 1
ATOM 728 N N . ASN A 1 100 ? 7.875 0.607 -8.000 1.00 88.19 100 ASN A N 1
ATOM 729 C CA . ASN A 1 100 ? 8.847 1.692 -8.050 1.00 88.19 100 ASN A CA 1
ATOM 730 C C . ASN A 1 100 ? 8.500 2.739 -6.988 1.00 88.19 100 ASN A C 1
ATOM 732 O O . ASN A 1 100 ? 7.327 3.053 -6.778 1.00 88.19 100 ASN A O 1
ATOM 736 N N . PHE A 1 101 ? 9.521 3.274 -6.323 1.00 86.06 101 PHE A N 1
ATOM 737 C CA . PHE A 1 101 ? 9.322 4.221 -5.235 1.00 86.06 101 PHE A CA 1
ATOM 738 C C . PHE A 1 101 ? 8.467 5.407 -5.705 1.00 86.06 101 PHE A C 1
ATOM 740 O O . PHE A 1 101 ? 8.781 6.045 -6.708 1.00 86.06 101 PHE A O 1
ATOM 747 N N . GLY A 1 102 ? 7.366 5.678 -5.000 1.00 83.25 102 GLY A N 1
ATOM 748 C CA . GLY A 1 102 ? 6.426 6.738 -5.376 1.00 83.25 102 GLY A CA 1
ATOM 749 C C . GLY A 1 102 ? 5.337 6.356 -6.380 1.00 83.25 102 GLY A C 1
ATOM 750 O O . GLY A 1 102 ? 4.412 7.137 -6.579 1.00 83.25 102 GLY A O 1
ATOM 751 N N . PHE A 1 103 ? 5.399 5.175 -6.997 1.00 87.44 103 PHE A N 1
ATOM 752 C CA . PHE A 1 103 ? 4.392 4.737 -7.959 1.00 87.44 103 PHE A CA 1
ATOM 753 C C . PHE A 1 103 ? 3.197 4.070 -7.273 1.00 87.44 103 PHE A C 1
ATOM 755 O O . PHE A 1 103 ? 3.370 3.138 -6.493 1.00 87.44 103 PHE A O 1
ATOM 762 N N . MET A 1 104 ? 1.986 4.507 -7.622 1.00 90.50 104 MET A N 1
ATOM 763 C CA . MET A 1 104 ? 0.728 3.983 -7.082 1.00 90.50 104 MET A CA 1
ATOM 764 C C . MET A 1 104 ? -0.097 3.361 -8.218 1.00 90.50 104 MET A C 1
ATOM 766 O O . MET A 1 104 ? -0.821 4.081 -8.912 1.00 90.50 104 MET A O 1
ATOM 770 N N . PRO A 1 105 ? 0.036 2.049 -8.489 1.00 91.19 105 PRO A N 1
ATOM 771 C CA . PRO A 1 105 ? -0.589 1.409 -9.649 1.00 91.19 105 PRO A CA 1
ATOM 772 C C . PRO A 1 105 ? -2.126 1.386 -9.606 1.00 91.19 105 PRO A C 1
ATOM 774 O O . PRO A 1 105 ? -2.751 1.207 -10.649 1.00 91.19 105 PRO A O 1
ATOM 777 N N . GLY A 1 106 ? -2.736 1.531 -8.429 1.00 91.94 106 GLY A N 1
ATOM 778 C CA . GLY A 1 106 ? -4.175 1.711 -8.242 1.00 91.94 106 GLY A CA 1
ATOM 779 C C . GLY A 1 106 ? -4.615 3.174 -8.172 1.00 91.94 106 GLY A C 1
ATOM 780 O O . GLY A 1 106 ? -5.809 3.430 -8.057 1.00 91.94 106 GLY A O 1
ATOM 781 N N . GLY A 1 107 ? -3.682 4.128 -8.236 1.00 92.94 107 GLY A N 1
ATOM 782 C CA . GLY A 1 107 ? -3.950 5.540 -7.975 1.00 92.94 107 GLY A CA 1
ATOM 783 C C . GLY A 1 107 ? -4.153 5.850 -6.487 1.00 92.94 107 GLY A C 1
ATOM 784 O O . GLY A 1 107 ? -4.111 4.967 -5.628 1.00 92.94 107 GLY A O 1
ATOM 785 N N . VAL A 1 108 ? -4.355 7.130 -6.173 1.00 93.12 108 VAL A N 1
ATOM 786 C CA . VAL A 1 108 ? -4.557 7.606 -4.795 1.00 93.12 108 VAL A CA 1
ATOM 787 C C . VAL A 1 108 ? -5.954 7.232 -4.303 1.00 93.12 108 VAL A C 1
ATOM 789 O O . VAL A 1 108 ? -6.946 7.668 -4.876 1.00 93.12 108 VAL A O 1
ATOM 792 N N . GLY A 1 109 ? -6.028 6.445 -3.228 1.00 92.88 109 GLY A N 1
ATOM 793 C CA . GLY A 1 109 ? -7.277 6.077 -2.557 1.00 92.88 109 GLY A CA 1
ATOM 794 C C . GLY A 1 109 ? -7.595 6.955 -1.349 1.00 92.88 109 GLY A C 1
ATOM 795 O O . GLY A 1 109 ? -8.740 7.348 -1.152 1.00 92.88 109 GLY A O 1
ATOM 796 N N . SER A 1 110 ? -6.588 7.297 -0.541 1.00 92.44 110 SER A N 1
ATOM 797 C CA . SER A 1 110 ? -6.765 8.234 0.575 1.00 92.44 110 SER A CA 1
ATOM 798 C C . SER A 1 110 ? -5.489 9.000 0.888 1.00 92.44 110 SER A C 1
ATOM 800 O O . SER A 1 110 ? -4.399 8.446 0.756 1.00 92.44 110 SER A O 1
ATOM 802 N N . VAL A 1 111 ? -5.645 10.220 1.398 1.00 94.25 111 VAL A N 1
ATOM 803 C CA . VAL A 1 111 ? -4.569 11.048 1.951 1.00 94.25 111 VAL A CA 1
ATOM 804 C C . VAL A 1 111 ? -4.984 11.469 3.356 1.00 94.25 111 VAL A C 1
ATOM 806 O O . VAL A 1 111 ? -6.093 11.969 3.541 1.00 94.25 111 VAL A O 1
ATOM 809 N N . LYS A 1 112 ? -4.129 11.235 4.352 1.00 93.62 112 LYS A N 1
ATOM 810 C CA . LYS A 1 112 ? -4.380 11.613 5.750 1.00 93.62 112 LYS A CA 1
ATOM 811 C C . LYS A 1 112 ? -3.119 12.195 6.376 1.00 93.62 112 LYS A C 1
ATOM 813 O O . LYS A 1 112 ? -2.029 11.722 6.067 1.00 93.62 112 LYS A O 1
ATOM 818 N N . SER A 1 113 ? -3.274 13.143 7.293 1.00 94.75 113 SER A N 1
ATOM 819 C CA . SER A 1 113 ? -2.187 13.565 8.181 1.00 94.75 113 SER A CA 1
ATOM 820 C C . SER A 1 113 ? -2.315 12.855 9.532 1.00 94.75 113 SER A C 1
ATOM 822 O O . SER A 1 113 ? -3.436 12.734 10.041 1.00 94.75 113 SER A O 1
ATOM 824 N N . PRO A 1 114 ? -1.214 12.369 10.128 1.00 94.19 114 PRO A N 1
ATOM 825 C CA . PRO A 1 114 ? -1.263 11.786 11.458 1.00 94.19 114 PRO A CA 1
ATOM 826 C C . PRO A 1 114 ? -1.540 12.855 12.535 1.00 94.19 114 PRO A C 1
ATOM 828 O O . PRO A 1 114 ? -1.140 14.016 12.377 1.00 94.19 114 PRO A O 1
ATOM 831 N N . PRO A 1 115 ? -2.192 12.493 13.658 1.00 93.94 115 PRO 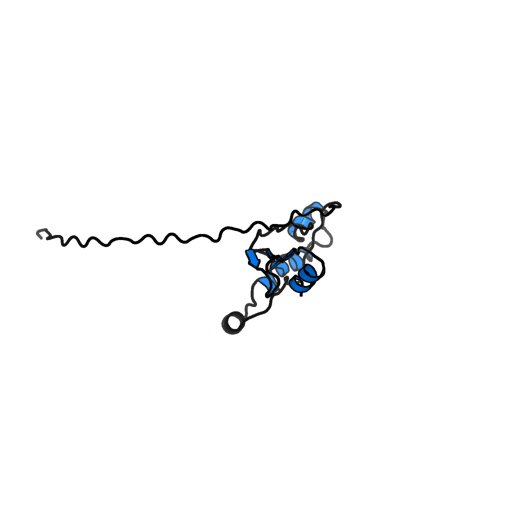A N 1
ATOM 832 C CA . PRO A 1 115 ? -2.435 13.416 14.765 1.00 93.94 115 PRO A CA 1
ATOM 833 C C . PRO A 1 115 ? -1.144 14.069 15.273 1.00 93.94 115 PRO A C 1
ATOM 835 O O . PRO A 1 115 ? -0.122 13.409 15.439 1.00 93.94 115 PRO A O 1
ATOM 838 N N . GLY A 1 116 ? -1.178 15.384 15.504 1.00 95.31 116 GLY A N 1
ATOM 839 C CA . GLY A 1 116 ? -0.010 16.147 15.965 1.00 95.31 116 GLY A CA 1
ATOM 840 C C . GLY A 1 116 ? 1.106 16.331 14.927 1.00 95.31 116 GLY A C 1
ATOM 841 O O . GLY A 1 116 ? 2.129 16.927 15.255 1.00 95.31 116 GLY A O 1
ATOM 842 N N . ARG A 1 117 ? 0.922 15.851 13.687 1.00 95.50 117 ARG A N 1
ATOM 843 C CA . ARG A 1 117 ? 1.889 15.920 12.578 1.00 95.50 117 ARG A CA 1
ATOM 844 C C . ARG A 1 117 ? 1.213 16.406 11.283 1.00 95.50 117 ARG A C 1
ATOM 846 O O . ARG A 1 117 ? 1.153 15.653 10.314 1.00 95.50 117 ARG A O 1
ATOM 853 N N . PRO A 1 118 ? 0.677 17.641 11.241 1.00 92.56 118 PRO A N 1
ATOM 854 C CA . PRO A 1 118 ? -0.109 18.125 10.099 1.00 92.56 118 PRO A CA 1
ATOM 855 C C . PRO A 1 118 ? 0.671 18.120 8.774 1.00 92.56 118 PRO A C 1
ATOM 857 O O . PRO A 1 118 ? 0.074 17.895 7.722 1.00 92.56 118 PRO A O 1
ATOM 860 N N . ASP A 1 119 ? 1.995 18.283 8.841 1.00 90.56 119 ASP A N 1
ATOM 861 C CA . ASP A 1 119 ? 2.886 18.316 7.678 1.00 90.56 119 ASP A CA 1
ATOM 862 C C . ASP A 1 119 ? 3.325 16.924 7.190 1.00 90.56 119 ASP A C 1
ATOM 864 O O . ASP A 1 119 ? 3.949 16.810 6.138 1.00 90.56 119 ASP A O 1
ATOM 868 N N . ALA A 1 120 ? 3.014 15.848 7.919 1.00 94.12 120 ALA A N 1
ATOM 869 C CA . ALA A 1 120 ? 3.222 14.489 7.429 1.00 94.12 120 ALA A CA 1
ATOM 870 C C . ALA A 1 120 ? 1.989 13.998 6.662 1.00 94.12 120 ALA A C 1
ATOM 872 O O . ALA A 1 120 ? 0.855 14.315 7.014 1.00 94.12 120 ALA A O 1
ATOM 873 N N . GLN A 1 121 ? 2.206 13.189 5.627 1.00 94.19 121 GLN A N 1
ATOM 874 C CA . GLN A 1 121 ? 1.144 12.635 4.790 1.00 94.19 121 GLN A CA 1
ATOM 875 C C . GLN A 1 121 ? 1.266 11.119 4.677 1.00 94.19 121 GLN A C 1
ATOM 877 O O . GLN A 1 121 ? 2.308 10.584 4.307 1.00 94.19 121 GLN A O 1
ATOM 882 N N . ILE A 1 122 ? 0.154 10.441 4.938 1.00 94.25 122 ILE A N 1
ATOM 883 C CA . ILE A 1 122 ? -0.068 9.016 4.721 1.00 94.25 122 ILE A CA 1
ATOM 884 C C . ILE A 1 122 ? -0.949 8.899 3.480 1.00 94.25 122 ILE A C 1
ATOM 886 O O . ILE A 1 122 ? -2.159 9.139 3.537 1.00 94.25 122 ILE A O 1
ATOM 890 N N . VAL A 1 123 ? -0.344 8.545 2.350 1.00 94.00 123 VAL A N 1
ATOM 891 C CA . VAL A 1 123 ? -1.045 8.345 1.080 1.00 94.00 123 VAL A CA 1
ATOM 892 C C . VAL A 1 123 ? -1.215 6.845 0.848 1.00 94.00 123 VAL A C 1
ATOM 894 O O . VAL A 1 123 ? -0.245 6.097 0.914 1.00 94.00 123 VAL A O 1
ATOM 897 N N . ARG A 1 124 ? -2.440 6.373 0.607 1.00 94.06 124 ARG A N 1
ATOM 898 C CA . ARG A 1 124 ? -2.746 4.943 0.409 1.00 94.06 124 ARG A CA 1
ATOM 899 C C . ARG A 1 124 ? -3.239 4.679 -1.007 1.00 94.06 124 ARG A C 1
ATOM 901 O O . ARG A 1 124 ? -4.095 5.412 -1.502 1.00 94.06 124 ARG A O 1
ATOM 908 N N . ASP A 1 125 ? -2.716 3.629 -1.633 1.00 94.81 125 ASP A N 1
ATOM 909 C CA . ASP A 1 125 ? -3.145 3.149 -2.951 1.00 94.81 125 ASP A CA 1
ATOM 910 C C . ASP A 1 125 ? -4.578 2.607 -2.906 1.00 94.81 125 ASP A C 1
ATOM 912 O O . ASP A 1 125 ? -4.924 1.835 -2.010 1.00 94.81 125 ASP A O 1
ATOM 916 N N . ALA A 1 126 ? -5.407 3.002 -3.875 1.00 93.25 126 ALA A N 1
ATOM 917 C CA . ALA A 1 126 ? -6.829 2.658 -3.893 1.00 93.25 126 ALA A CA 1
ATOM 918 C C . ALA A 1 126 ? -7.093 1.164 -4.128 1.00 93.25 126 ALA A C 1
ATOM 920 O O . ALA A 1 126 ? -8.106 0.636 -3.673 1.00 93.25 126 ALA A O 1
ATOM 921 N N . ARG A 1 127 ? -6.204 0.476 -4.853 1.00 93.50 127 ARG A N 1
ATOM 922 C CA . ARG A 1 127 ? -6.411 -0.917 -5.260 1.00 93.50 127 ARG A CA 1
ATOM 923 C C . ARG A 1 127 ? -5.752 -1.902 -4.306 1.00 93.50 127 ARG A C 1
ATOM 925 O O . ARG A 1 127 ? -6.337 -2.935 -3.996 1.00 93.50 127 ARG A O 1
ATOM 932 N N . PHE A 1 128 ? -4.528 -1.605 -3.890 1.00 94.31 128 PHE A N 1
ATOM 933 C CA . PHE A 1 128 ? -3.680 -2.527 -3.144 1.00 94.31 128 PHE A CA 1
ATOM 934 C C . PHE A 1 128 ? -3.422 -2.080 -1.707 1.00 94.31 128 PHE A C 1
ATOM 936 O O . PHE A 1 128 ? -2.886 -2.866 -0.939 1.00 94.31 128 PHE A O 1
ATOM 943 N N . GLY A 1 129 ? -3.782 -0.850 -1.326 1.00 93.88 129 GLY A N 1
ATOM 944 C CA . GLY A 1 129 ? -3.594 -0.344 0.037 1.00 93.88 129 GLY A CA 1
ATOM 945 C C . GLY A 1 129 ? -2.150 0.025 0.397 1.00 93.88 129 GLY A C 1
ATOM 946 O O . GLY A 1 129 ? -1.882 0.323 1.565 1.00 93.88 129 GLY A O 1
ATOM 947 N N . MET A 1 130 ? -1.233 0.025 -0.580 1.00 93.81 130 MET A N 1
ATOM 948 C CA . MET A 1 130 ? 0.179 0.372 -0.386 1.00 93.81 130 MET A CA 1
ATOM 949 C C . MET A 1 130 ? 0.305 1.778 0.189 1.00 93.81 130 MET A C 1
ATOM 951 O O . MET A 1 130 ? -0.317 2.715 -0.314 1.00 93.81 130 MET A O 1
ATOM 955 N N . ALA A 1 131 ? 1.097 1.914 1.249 1.00 93.75 131 ALA A N 1
ATOM 956 C CA . ALA A 1 131 ? 1.319 3.189 1.910 1.00 93.75 131 ALA A CA 1
ATOM 957 C C . ALA A 1 131 ? 2.542 3.905 1.329 1.00 93.75 131 ALA A C 1
ATOM 959 O O . ALA A 1 131 ? 3.625 3.336 1.223 1.00 93.75 131 ALA A O 1
ATOM 960 N N . HIS A 1 132 ? 2.362 5.174 0.994 1.00 92.75 132 HIS A N 1
ATOM 961 C CA . HIS A 1 132 ? 3.406 6.111 0.623 1.00 92.75 132 HIS A CA 1
ATOM 962 C C . HIS A 1 132 ? 3.399 7.210 1.676 1.00 92.75 132 HIS A C 1
ATOM 964 O O . HIS A 1 132 ? 2.436 7.974 1.781 1.00 92.75 132 HIS A O 1
ATOM 970 N N . ILE A 1 133 ? 4.444 7.231 2.498 1.00 93.56 133 ILE A N 1
ATOM 971 C CA . ILE A 1 133 ? 4.542 8.138 3.636 1.00 93.56 133 ILE A CA 1
ATOM 972 C C . ILE A 1 133 ? 5.504 9.264 3.289 1.00 93.56 133 ILE A C 1
ATOM 974 O O . ILE A 1 133 ? 6.617 9.020 2.818 1.00 93.56 133 ILE A O 1
ATOM 978 N N . TYR A 1 134 ? 5.078 10.490 3.557 1.00 91.62 134 TYR A N 1
ATOM 979 C CA . TYR A 1 134 ? 5.887 11.685 3.394 1.00 91.62 134 TYR A CA 1
ATOM 980 C C . TYR A 1 134 ? 5.932 12.459 4.705 1.00 91.62 134 TYR A C 1
ATOM 982 O O . TYR A 1 134 ? 4.950 12.503 5.444 1.00 91.62 134 TYR A O 1
ATOM 990 N N . GLY A 1 135 ? 7.065 13.090 4.984 1.00 91.00 135 GLY A N 1
ATOM 991 C CA . GLY A 1 135 ? 7.225 13.950 6.146 1.00 91.00 135 GLY A CA 1
ATOM 992 C C . GLY A 1 135 ? 8.385 14.923 5.948 1.00 91.00 135 GLY A C 1
ATOM 993 O O . GLY A 1 135 ? 9.327 14.603 5.216 1.00 91.00 135 GLY A O 1
ATOM 994 N N . PRO A 1 136 ? 8.339 16.101 6.589 1.00 90.31 136 PRO A N 1
ATOM 995 C CA . PRO A 1 136 ? 9.354 17.143 6.422 1.00 90.31 136 PRO A CA 1
ATOM 996 C C . PRO A 1 136 ? 10.686 16.796 7.103 1.00 90.31 136 PRO A C 1
ATOM 998 O O . PRO A 1 136 ? 11.726 17.356 6.767 1.00 90.31 136 PRO A O 1
ATOM 1001 N N . ASN A 1 137 ? 10.671 15.877 8.068 1.00 90.88 137 ASN A N 1
ATOM 1002 C CA . ASN A 1 137 ? 11.850 15.404 8.780 1.00 90.88 137 ASN A CA 1
ATOM 1003 C C . ASN A 1 137 ? 11.688 13.927 9.179 1.00 90.88 137 ASN A C 1
ATOM 1005 O O . ASN A 1 137 ? 10.613 13.333 9.063 1.00 90.88 137 ASN A O 1
ATOM 1009 N N . ARG A 1 138 ? 12.776 13.325 9.673 1.00 94.38 138 ARG A N 1
ATOM 1010 C CA . ARG A 1 138 ? 12.808 11.908 10.066 1.00 94.38 138 ARG A CA 1
ATOM 1011 C C . ARG A 1 138 ? 11.798 11.568 11.167 1.00 94.38 138 ARG A C 1
ATOM 1013 O O . ARG A 1 138 ? 11.246 10.474 11.134 1.00 94.38 138 ARG A O 1
ATOM 1020 N N . ALA A 1 139 ? 11.595 12.447 12.148 1.00 96.56 139 ALA A N 1
ATOM 1021 C CA . ALA A 1 139 ? 10.700 12.165 13.269 1.00 96.56 139 ALA A CA 1
ATOM 1022 C C . ALA A 1 139 ? 9.244 12.070 12.796 1.00 96.56 139 ALA A C 1
ATOM 1024 O O . ALA A 1 139 ? 8.555 11.106 13.126 1.00 96.56 139 ALA A O 1
ATOM 1025 N N . ASP A 1 140 ? 8.817 13.010 11.958 1.00 95.31 140 ASP A N 1
ATOM 1026 C CA . ASP A 1 140 ? 7.462 13.044 11.411 1.00 95.31 140 ASP A CA 1
ATOM 1027 C C . ASP A 1 140 ? 7.218 11.887 10.436 1.00 95.31 140 ASP A C 1
ATOM 1029 O O . ASP A 1 140 ? 6.173 11.243 10.497 1.00 95.31 140 ASP A O 1
ATOM 1033 N N . LEU A 1 141 ? 8.209 11.564 9.594 1.00 93.44 141 LEU A N 1
ATOM 1034 C CA . LEU A 1 141 ? 8.148 10.422 8.678 1.00 93.44 141 LEU A CA 1
ATOM 1035 C C . LEU A 1 141 ? 8.000 9.092 9.430 1.00 93.44 141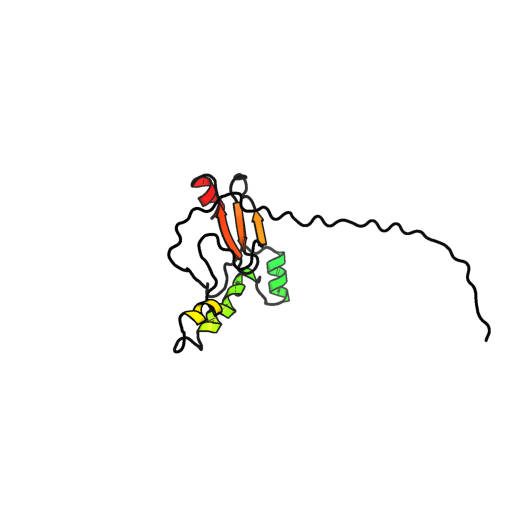 LEU A C 1
ATOM 1037 O O . LEU A 1 141 ? 7.158 8.276 9.072 1.00 93.44 141 LEU A O 1
ATOM 1041 N N . MET A 1 142 ? 8.805 8.875 10.475 1.00 95.88 142 MET A N 1
ATOM 1042 C CA . MET A 1 142 ? 8.744 7.645 11.269 1.00 95.88 142 MET A CA 1
ATOM 1043 C C . MET A 1 142 ? 7.451 7.549 12.078 1.00 95.88 142 MET A C 1
ATOM 1045 O O . MET A 1 142 ? 6.892 6.463 12.180 1.00 95.88 142 MET A O 1
ATOM 1049 N N . TYR A 1 143 ? 6.953 8.669 12.614 1.00 96.62 143 TYR A N 1
ATOM 1050 C CA . TYR A 1 143 ? 5.659 8.700 13.298 1.00 96.62 143 TYR A CA 1
ATOM 1051 C C . TYR A 1 143 ? 4.508 8.368 12.346 1.00 96.62 143 TYR A C 1
ATOM 1053 O O . TYR A 1 143 ? 3.611 7.628 12.710 1.00 96.62 143 TYR A O 1
ATOM 1061 N N . ALA A 1 144 ? 4.538 8.891 11.119 1.00 95.00 144 ALA A N 1
ATOM 1062 C CA . ALA A 1 144 ? 3.512 8.619 10.118 1.00 95.00 144 ALA A CA 1
ATOM 1063 C C . ALA A 1 144 ? 3.573 7.193 9.536 1.00 95.00 144 ALA A C 1
ATOM 1065 O O . ALA A 1 144 ? 2.592 6.730 8.953 1.00 95.00 144 ALA A O 1
ATOM 1066 N N . ALA A 1 145 ? 4.721 6.519 9.649 1.00 94.44 145 ALA A N 1
ATOM 1067 C CA . ALA A 1 145 ? 4.913 5.148 9.187 1.00 94.44 145 ALA A CA 1
ATOM 1068 C C . ALA A 1 145 ? 4.492 4.081 10.215 1.00 94.44 145 ALA A C 1
ATOM 1070 O O . ALA A 1 145 ? 4.255 2.943 9.807 1.00 94.44 145 ALA A O 1
ATOM 1071 N N . GLY A 1 146 ? 4.443 4.433 11.506 1.00 91.50 146 GLY A N 1
ATOM 1072 C CA . GLY A 1 146 ? 3.980 3.566 12.597 1.00 91.50 146 GLY A CA 1
ATOM 1073 C C . GLY A 1 146 ? 2.473 3.628 12.780 1.00 91.50 146 GLY A C 1
ATOM 1074 O O . GLY A 1 146 ? 1.874 2.545 12.942 1.00 91.50 146 GLY A O 1
#